Protein AF-A0AB34HIY4-F1 (afdb_monomer)

Solvent-accessible surface area (backbone atoms only — not comparable to full-atom values): 10730 Å² total; per-residue (Å²): 92,38,94,66,64,68,48,75,65,61,62,46,99,83,74,46,71,80,72,89,87,78,87,67,69,46,59,34,33,52,26,33,31,92,92,38,72,35,44,39,28,46,67,43,61,48,97,86,70,44,80,78,42,75,46,54,30,33,58,96,55,69,72,76,39,54,44,41,95,79,51,67,49,48,73,74,70,50,72,80,39,77,41,40,63,64,59,50,46,55,51,50,60,74,74,45,59,80,82,45,74,46,74,49,40,48,45,73,63,31,34,57,42,60,70,52,89,76,84,41,63,50,42,46,39,72,76,45,63,30,97,77,36,82,62,50,64,54,37,65,57,56,49,35,35,75,75,64,44,25,48,66,47,98,86,75,50,71,44,56,50,66,80,76,55,72,67,92,74,78,84,79,83,85,130

Sequence (175 aa):
MCCRCGKIYGMTPAGKHSSREECHYHLGRLCYTAKGLELTQVTVVDPSLQVVYDTFVKPDEEVIDYNTRFSGAVEDDLKDTKTSIRDVQATLLNLFSADTVLIGHSFEHSLYALKVIHTSVVDTTVMFPHQLDLPHKRSFKSLVADYLWRIIQDDGKSLLVHDKYRDPKSDLSKS

Foldseek 3Di:
DDPLAPDDWDADPLRDTPDDDDDADEQAFWFQFPVGIAGFWHWDADPVRHTPDIAGEADPGDTPGSVCVHRVDDPVSRPPHPHHLVNVLVVVCVVDDLQDAAEEEPHVRVCVNSVHDHDRYDHVQVVPDDPVGPSDTDHPQNCCCVPVCWGQDPVRDIDRVVVVCPDPPPPPPDD

InterPro domains:
  IPR012337 Ribonuclease H-like superfamily [SSF53098] (38-155)
  IPR013520 Ribonuclease H-like domain [SM00479] (31-171)
  IPR034922 RNA exonuclease 1-like, exonuclease domain [cd06145] (31-167)
  IPR036397 Ribonuclease H superfamily [G3DSA:3.30.420.10] (30-167)
  IPR047021 RNA exonuclease REXO1/REXO3/REXO4-like [PTHR12801] (30-167)

Secondary structure (DSSP, 8-state):
--TTT---PPBPTTS-BS--------SSEEEEETTEEEEEEEEEE-TT--EEEEEE---SS-EEE--HHHH---HHHHHT----HHHHHHHHHHH--TTSPEEES-HHHHHHHHT---SSEEEHHHHSB-TT-TT-B--HHHHHHHHH-EEE-TTSPEEEGGGT---TT------

Radius of gyration: 19.25 Å; Cα contacts (8 Å, |Δi|>4): 238; chains: 1; bounding box: 47×52×55 Å

Organism: Eschrichtius robustus (NCBI:txid9764)

Structure (mmCIF, N/CA/C/O backbone):
data_AF-A0AB34HIY4-F1
#
_entry.id   AF-A0AB34HIY4-F1
#
loop_
_atom_site.group_PDB
_atom_site.id
_atom_site.type_symbol
_atom_site.label_atom_id
_atom_site.label_alt_id
_atom_site.label_comp_id
_atom_site.label_asym_id
_atom_site.label_entity_id
_atom_site.label_seq_id
_atom_site.pdbx_PDB_ins_code
_atom_site.Cartn_x
_atom_site.Cartn_y
_atom_site.Cartn_z
_atom_site.occupancy
_atom_site.B_iso_or_equiv
_atom_site.auth_seq_id
_atom_site.auth_comp_id
_atom_site.auth_asym_id
_atom_site.auth_atom_id
_atom_site.pdbx_PDB_model_num
ATOM 1 N N . MET A 1 1 ? 15.626 -7.121 12.800 1.00 39.12 1 MET A N 1
ATOM 2 C CA . MET A 1 1 ? 16.002 -7.694 11.487 1.00 39.12 1 MET A CA 1
ATOM 3 C C . MET A 1 1 ? 15.364 -6.842 10.402 1.00 39.12 1 MET A C 1
ATOM 5 O O . MET A 1 1 ? 14.185 -6.548 10.516 1.00 39.12 1 MET A O 1
ATOM 9 N N . CYS A 1 2 ? 16.135 -6.393 9.417 1.00 38.72 2 CYS A N 1
ATOM 10 C CA . CYS A 1 2 ? 15.663 -5.668 8.248 1.00 38.72 2 CYS A CA 1
ATOM 11 C C . CYS A 1 2 ? 14.829 -6.605 7.389 1.00 38.72 2 CYS A C 1
ATOM 13 O O . CYS A 1 2 ? 15.367 -7.577 6.863 1.00 38.72 2 CYS A O 1
ATOM 15 N N . CYS A 1 3 ? 13.556 -6.300 7.186 1.00 37.56 3 CYS A N 1
ATOM 16 C CA . CYS A 1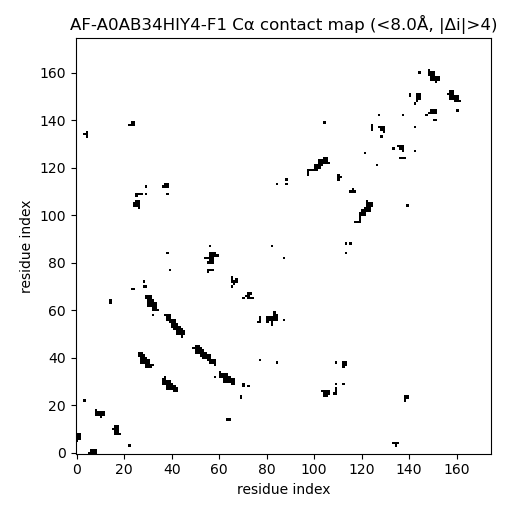 3 ? 12.707 -7.055 6.268 1.00 37.56 3 CYS A CA 1
ATOM 17 C C . CYS A 1 3 ? 13.091 -6.867 4.785 1.00 37.56 3 CYS A C 1
ATOM 19 O O . CYS A 1 3 ? 12.591 -7.596 3.942 1.00 37.56 3 CYS A O 1
ATOM 21 N N . ARG A 1 4 ? 14.016 -5.945 4.466 1.00 41.75 4 ARG A N 1
ATOM 22 C CA . ARG A 1 4 ? 14.492 -5.676 3.098 1.00 41.75 4 ARG A CA 1
ATOM 23 C C . ARG A 1 4 ? 15.835 -6.323 2.746 1.00 41.75 4 ARG A C 1
ATOM 25 O O . ARG A 1 4 ? 16.096 -6.543 1.570 1.00 41.75 4 ARG A O 1
ATOM 32 N N . CYS A 1 5 ? 16.679 -6.644 3.732 1.00 39.41 5 CYS A N 1
ATOM 33 C CA . CYS A 1 5 ? 17.998 -7.253 3.490 1.00 39.41 5 CYS A CA 1
ATOM 34 C C . CYS A 1 5 ? 18.443 -8.322 4.501 1.00 39.41 5 CYS A C 1
ATOM 36 O O . CYS A 1 5 ? 19.579 -8.783 4.438 1.00 39.41 5 CYS A O 1
ATOM 38 N N . GLY A 1 6 ? 17.602 -8.693 5.470 1.00 38.34 6 GLY A N 1
ATOM 39 C CA . GLY A 1 6 ? 17.926 -9.702 6.485 1.00 38.34 6 GLY A CA 1
ATOM 40 C C . GLY A 1 6 ? 18.913 -9.258 7.578 1.00 38.34 6 GLY A C 1
ATOM 41 O O . GLY A 1 6 ? 19.095 -9.984 8.552 1.00 38.34 6 GLY A O 1
ATOM 42 N N . LYS A 1 7 ? 19.524 -8.063 7.502 1.00 42.44 7 LYS A N 1
ATOM 43 C CA . LYS A 1 7 ? 20.466 -7.574 8.534 1.00 42.44 7 LYS A CA 1
ATOM 44 C C . LYS A 1 7 ? 19.778 -7.357 9.886 1.00 42.44 7 LYS A C 1
ATOM 46 O O . LYS A 1 7 ? 18.739 -6.709 9.975 1.00 42.44 7 LYS A O 1
ATOM 51 N N . ILE A 1 8 ? 20.358 -7.840 10.979 1.00 46.25 8 ILE A N 1
ATOM 52 C CA . ILE A 1 8 ? 19.857 -7.560 12.332 1.00 46.25 8 ILE A CA 1
ATOM 53 C C . ILE A 1 8 ? 20.272 -6.135 12.725 1.00 46.25 8 ILE A C 1
ATOM 55 O O . ILE A 1 8 ? 21.433 -5.889 13.031 1.00 46.25 8 ILE A O 1
ATOM 59 N N . TYR A 1 9 ? 19.333 -5.186 12.714 1.00 54.19 9 TYR A N 1
ATOM 60 C CA . TYR A 1 9 ? 19.565 -3.859 13.290 1.00 54.19 9 TYR A CA 1
ATOM 61 C C . TYR A 1 9 ? 19.334 -3.889 14.798 1.00 54.19 9 TYR A C 1
ATOM 63 O O . TYR A 1 9 ? 18.255 -4.276 15.250 1.00 54.19 9 TYR A O 1
ATOM 71 N N . GLY A 1 10 ? 20.335 -3.454 15.562 1.00 43.09 10 GLY A N 1
ATOM 72 C CA . GLY A 1 10 ? 20.163 -3.138 16.975 1.00 43.09 10 GLY A CA 1
ATOM 73 C C . GLY A 1 10 ? 19.362 -1.845 17.123 1.00 43.09 10 GLY A C 1
ATOM 74 O O . GLY A 1 10 ? 19.700 -0.830 16.511 1.00 43.09 10 GLY A O 1
ATOM 75 N N . MET A 1 11 ? 18.296 -1.885 17.919 1.00 45.34 11 MET A N 1
ATOM 76 C CA . MET A 1 11 ? 17.610 -0.686 18.401 1.00 45.34 11 MET A CA 1
ATOM 77 C C . MET A 1 11 ? 18.124 -0.367 19.799 1.00 45.34 11 MET A C 1
ATOM 79 O O . MET A 1 11 ? 18.319 -1.272 20.611 1.00 45.34 11 MET A O 1
ATOM 83 N N . THR A 1 12 ? 18.360 0.912 20.085 1.00 54.91 12 THR A N 1
ATOM 84 C CA . THR A 1 12 ? 18.571 1.331 21.472 1.00 54.91 12 THR A CA 1
ATOM 85 C C . THR A 1 12 ? 17.254 1.209 22.249 1.00 54.91 12 THR A C 1
ATOM 87 O O . THR A 1 12 ? 16.183 1.263 21.640 1.00 54.91 12 THR A O 1
ATOM 90 N N . PRO A 1 13 ? 17.291 1.115 23.591 1.00 43.78 13 PRO A N 1
ATOM 91 C CA . PRO A 1 13 ? 16.081 1.139 24.423 1.00 43.78 13 PRO A CA 1
ATOM 92 C C . PRO A 1 13 ? 15.180 2.369 24.207 1.00 43.78 13 PRO A C 1
ATOM 94 O O . PRO A 1 13 ? 14.019 2.350 24.586 1.00 43.78 13 PRO A O 1
ATOM 97 N N . ALA A 1 14 ? 15.702 3.428 23.577 1.00 59.69 14 ALA A N 1
ATOM 98 C CA . ALA A 1 14 ? 14.974 4.638 23.201 1.00 59.69 14 ALA A CA 1
ATOM 99 C C . ALA A 1 14 ? 14.398 4.597 21.765 1.00 59.69 14 ALA A C 1
ATOM 101 O O . ALA A 1 14 ? 14.081 5.643 21.205 1.00 59.69 14 ALA A O 1
ATOM 102 N N . GLY A 1 15 ? 14.344 3.424 21.121 1.00 44.47 15 GLY A N 1
ATOM 103 C CA . GLY A 1 15 ? 13.774 3.249 19.777 1.00 44.47 15 GLY A CA 1
ATOM 104 C C . GLY A 1 15 ? 14.639 3.786 18.629 1.00 44.47 15 GLY A C 1
ATOM 105 O O . GLY A 1 15 ? 14.174 3.902 17.498 1.00 44.47 15 GLY A O 1
ATOM 106 N N . LYS A 1 16 ? 15.911 4.127 18.877 1.00 42.94 16 LYS A N 1
ATOM 107 C CA . LYS A 1 16 ? 16.790 4.728 17.860 1.00 42.94 16 LYS A CA 1
ATOM 108 C C . LYS A 1 16 ? 17.629 3.653 17.158 1.00 42.94 16 LYS A C 1
ATOM 110 O O . LYS A 1 16 ? 18.312 2.867 17.815 1.00 42.94 16 LYS A O 1
ATOM 115 N N . HIS A 1 17 ? 17.599 3.627 15.824 1.00 47.41 17 HIS A N 1
ATOM 116 C CA . HIS A 1 17 ? 18.393 2.698 15.006 1.00 47.41 17 HIS A CA 1
ATOM 117 C C . HIS A 1 17 ? 19.879 3.081 14.968 1.00 47.41 17 HIS A C 1
ATOM 119 O O . HIS A 1 17 ? 20.220 4.259 14.871 1.00 47.41 17 HIS A O 1
ATOM 125 N N . SER A 1 18 ? 20.764 2.079 14.988 1.00 44.28 18 SER A N 1
ATOM 126 C CA . SER A 1 18 ? 22.223 2.262 14.979 1.00 44.28 18 SER A CA 1
ATOM 127 C C . SER A 1 18 ? 22.874 2.375 13.5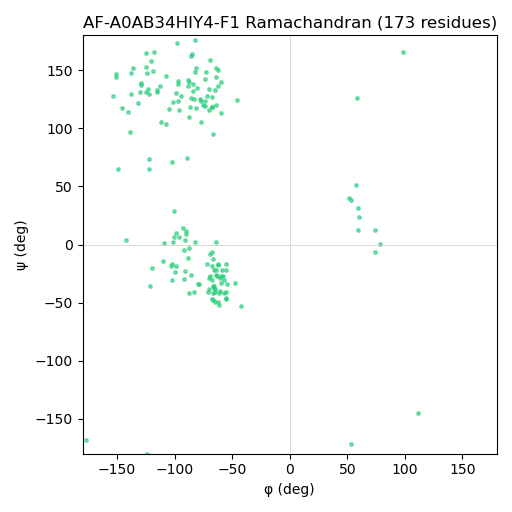87 1.00 44.28 18 SER A C 1
ATOM 129 O O . SER A 1 18 ? 24.076 2.617 13.517 1.00 44.28 18 SER A O 1
ATOM 131 N N . SER A 1 19 ? 22.132 2.241 12.474 1.00 41.31 19 SER A N 1
ATOM 132 C CA . SER A 1 19 ? 22.691 2.344 11.107 1.00 41.31 19 SER A CA 1
ATOM 133 C C . SER A 1 19 ? 21.822 3.171 10.145 1.00 41.31 19 SER A C 1
ATOM 135 O O . SER A 1 19 ? 20.607 3.219 10.316 1.00 41.31 19 SER A O 1
ATOM 137 N N . ARG A 1 20 ? 22.467 3.794 9.143 1.00 39.88 20 ARG A N 1
ATOM 138 C CA . ARG A 1 20 ? 21.939 4.809 8.200 1.00 39.88 20 ARG A CA 1
ATOM 139 C C . ARG A 1 20 ? 21.460 4.280 6.831 1.00 39.88 20 ARG A C 1
ATOM 141 O O . ARG A 1 20 ? 21.183 5.088 5.954 1.00 39.88 20 ARG A O 1
ATOM 148 N N . GLU A 1 21 ? 21.414 2.969 6.590 1.00 35.78 21 GLU A N 1
ATOM 149 C CA . GLU A 1 21 ? 21.003 2.451 5.269 1.00 35.78 21 GLU A CA 1
ATOM 150 C C . GLU A 1 21 ? 19.482 2.277 5.196 1.00 35.78 21 GLU A C 1
ATOM 152 O O . GLU A 1 21 ? 18.907 1.410 5.854 1.00 35.78 21 GLU A O 1
ATOM 157 N N . GLU A 1 22 ? 18.841 3.139 4.408 1.00 38.97 22 GLU A N 1
ATOM 158 C CA . GLU A 1 22 ? 17.400 3.371 4.421 1.00 38.97 22 GLU A CA 1
ATOM 159 C C . GLU A 1 22 ? 16.687 2.782 3.197 1.00 38.97 22 GLU A C 1
ATOM 161 O O . GLU A 1 22 ? 17.201 2.740 2.079 1.00 38.97 22 GLU A O 1
ATOM 166 N N . CYS A 1 23 ? 15.471 2.293 3.416 1.00 34.28 23 CYS A N 1
ATOM 167 C CA . CYS A 1 23 ? 14.709 1.531 2.443 1.00 34.28 23 CYS A CA 1
ATOM 168 C C . CYS A 1 23 ? 13.483 2.324 1.975 1.00 34.28 23 CYS A C 1
ATOM 170 O O . CYS A 1 23 ? 12.489 2.430 2.681 1.00 34.28 23 CYS A O 1
ATOM 172 N N . HIS A 1 24 ? 13.559 2.856 0.754 1.00 41.16 24 HIS A N 1
ATOM 173 C CA . HIS A 1 24 ? 12.569 3.760 0.167 1.00 41.16 24 HIS A CA 1
ATOM 174 C C . HIS A 1 24 ? 11.346 3.078 -0.489 1.00 41.16 24 HIS A C 1
ATOM 176 O O . HIS A 1 24 ? 11.527 2.112 -1.234 1.00 41.16 24 HIS A O 1
ATOM 182 N N . TYR A 1 25 ? 10.176 3.687 -0.234 1.00 43.09 25 TYR A N 1
ATOM 183 C CA . TYR A 1 25 ? 8.824 3.628 -0.834 1.00 43.09 25 TYR A CA 1
ATOM 184 C C . TYR A 1 25 ? 8.065 2.292 -0.900 1.00 43.09 25 TYR A C 1
ATOM 186 O O . TYR A 1 25 ? 8.526 1.310 -1.473 1.00 43.09 25 TYR A O 1
ATOM 194 N N . HIS A 1 26 ? 6.845 2.339 -0.358 1.00 46.97 26 HIS A N 1
ATOM 195 C CA . HIS A 1 26 ? 5.814 1.305 -0.326 1.00 46.97 26 HIS A CA 1
ATOM 196 C C . HIS A 1 26 ? 4.557 1.845 -1.029 1.00 46.97 26 HIS A C 1
ATOM 198 O O . HIS A 1 26 ? 4.376 3.062 -1.124 1.00 46.97 26 HIS A O 1
ATOM 204 N N . LEU A 1 27 ? 3.679 0.964 -1.515 1.00 52.56 27 LEU A N 1
ATOM 205 C CA . LEU A 1 27 ? 2.315 1.349 -1.876 1.00 52.56 27 LEU A CA 1
ATOM 206 C C . LEU A 1 27 ? 1.587 1.732 -0.579 1.00 52.56 27 LEU A C 1
ATOM 208 O O . LEU A 1 27 ? 1.127 0.859 0.156 1.00 52.56 27 LEU A O 1
ATOM 212 N N . GLY A 1 28 ? 1.575 3.023 -0.265 1.00 60.38 28 GLY A N 1
ATOM 213 C CA . GLY A 1 28 ? 1.029 3.542 0.984 1.00 60.38 28 GLY A CA 1
ATOM 214 C C . GLY A 1 28 ? 2.075 3.830 2.062 1.00 60.38 28 GLY A C 1
ATOM 215 O O . GLY A 1 28 ? 3.241 3.436 1.976 1.00 60.38 28 GLY A O 1
ATOM 216 N N . ARG A 1 29 ? 1.650 4.568 3.086 1.00 75.19 29 ARG A N 1
ATOM 217 C CA . ARG A 1 29 ? 2.480 4.887 4.252 1.00 75.19 29 ARG A CA 1
ATOM 218 C C . ARG A 1 29 ? 2.341 3.768 5.277 1.00 75.19 29 ARG A C 1
ATOM 220 O O . ARG A 1 29 ? 1.246 3.246 5.473 1.00 75.19 29 ARG A O 1
ATOM 227 N N . LEU A 1 30 ? 3.455 3.402 5.905 1.00 80.69 30 LEU A N 1
ATOM 228 C CA . LEU A 1 30 ? 3.517 2.378 6.946 1.00 80.69 30 LEU A CA 1
ATOM 229 C C . LEU A 1 30 ? 4.136 2.971 8.216 1.00 80.69 30 LEU A C 1
ATOM 231 O O . LEU A 1 30 ? 5.036 3.812 8.123 1.00 80.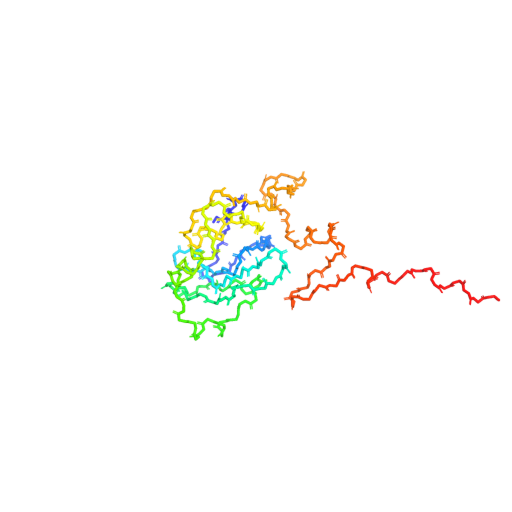69 30 LEU A O 1
ATOM 235 N N . CYS A 1 31 ? 3.706 2.493 9.379 1.00 81.50 31 CYS A N 1
ATOM 236 C CA . CYS A 1 31 ? 4.305 2.791 10.679 1.00 81.50 31 CYS A CA 1
ATOM 237 C C . CYS A 1 31 ? 4.683 1.508 11.425 1.00 81.50 31 CYS A C 1
ATOM 239 O O . CYS A 1 31 ? 4.223 0.419 11.082 1.00 81.50 31 CYS A O 1
ATOM 241 N N . TYR A 1 32 ? 5.503 1.641 12.465 1.00 83.38 32 TYR A N 1
ATOM 242 C CA . TYR A 1 32 ? 5.795 0.556 13.395 1.00 83.38 32 TYR A CA 1
ATOM 243 C C . TYR A 1 32 ? 4.951 0.687 14.657 1.00 83.38 32 TYR A C 1
ATOM 245 O O . TYR A 1 32 ? 4.937 1.739 15.296 1.00 83.38 32 TYR A O 1
ATOM 253 N N . THR A 1 33 ? 4.311 -0.408 15.042 1.00 85.19 33 THR A N 1
ATOM 254 C CA . THR A 1 33 ? 3.584 -0.573 16.303 1.00 85.19 33 THR A CA 1
ATOM 255 C C . THR A 1 33 ? 4.128 -1.782 17.064 1.00 85.19 33 THR A C 1
ATOM 257 O O . THR A 1 33 ? 5.033 -2.482 16.595 1.00 85.19 33 THR A O 1
ATOM 260 N N . ALA A 1 34 ? 3.567 -2.072 18.240 1.00 84.25 34 ALA A N 1
ATOM 261 C CA . ALA A 1 34 ? 3.938 -3.252 19.024 1.00 84.25 34 ALA A CA 1
ATOM 262 C C . ALA A 1 34 ? 3.727 -4.584 18.267 1.00 84.25 34 ALA A C 1
ATOM 264 O O . ALA A 1 34 ? 4.374 -5.581 18.588 1.00 84.25 34 ALA A O 1
ATOM 265 N N . LYS A 1 35 ? 2.860 -4.606 17.243 1.00 83.06 35 LYS A N 1
ATOM 266 C CA . LYS A 1 35 ? 2.595 -5.781 16.392 1.00 83.06 35 LYS A CA 1
ATOM 267 C C . LYS A 1 35 ? 3.471 -5.848 15.137 1.00 83.06 35 LYS A C 1
ATOM 269 O O . LYS A 1 35 ? 3.416 -6.843 14.416 1.00 83.06 35 LYS A O 1
ATOM 274 N N . GLY A 1 36 ? 4.294 -4.832 14.880 1.00 83.56 36 GLY A N 1
ATOM 275 C CA . GLY A 1 36 ? 5.151 -4.741 13.700 1.00 83.56 36 GLY A CA 1
ATOM 276 C C . GLY A 1 36 ? 4.719 -3.631 12.743 1.00 83.56 36 GLY A C 1
ATOM 277 O O . GLY A 1 36 ? 4.322 -2.557 13.179 1.00 83.56 36 GLY A O 1
ATOM 278 N N . LEU A 1 37 ? 4.870 -3.866 11.438 1.00 82.12 37 LEU A N 1
ATOM 279 C CA . LEU A 1 37 ? 4.513 -2.898 10.396 1.00 82.12 37 LEU A CA 1
ATOM 280 C C . LEU A 1 37 ? 3.000 -2.874 10.167 1.00 82.12 37 LEU A C 1
ATOM 282 O O . LEU A 1 37 ? 2.410 -3.902 9.835 1.00 82.12 37 LEU A O 1
ATOM 286 N N . GLU A 1 38 ? 2.406 -1.690 10.277 1.00 85.88 38 GLU A N 1
ATOM 287 C CA . GLU A 1 38 ? 0.989 -1.441 10.010 1.00 85.88 38 GLU A CA 1
ATOM 288 C C . GLU A 1 38 ? 0.812 -0.323 8.979 1.00 85.88 38 GLU A C 1
ATOM 290 O O . GLU A 1 38 ? 1.672 0.544 8.815 1.00 85.88 38 GLU A O 1
ATOM 295 N N . LEU A 1 39 ? -0.300 -0.373 8.247 1.00 87.06 39 LEU A N 1
ATOM 296 C CA . LEU A 1 39 ? -0.649 0.602 7.218 1.00 87.06 39 LEU A CA 1
ATOM 297 C C . LEU A 1 39 ? -1.248 1.859 7.851 1.00 87.06 39 LEU A C 1
ATOM 299 O O . LEU A 1 39 ? -2.141 1.759 8.686 1.00 87.06 39 LEU A O 1
ATOM 303 N N . THR A 1 40 ? -0.798 3.028 7.403 1.00 87.12 40 THR A N 1
ATOM 304 C CA . THR A 1 40 ? -1.291 4.336 7.859 1.00 87.12 40 THR A CA 1
ATOM 305 C C . THR A 1 40 ? -1.892 5.181 6.751 1.00 87.12 40 THR A C 1
ATOM 307 O O . THR A 1 40 ? -2.678 6.074 7.040 1.00 87.12 40 THR A O 1
ATOM 310 N N . GLN A 1 41 ? -1.573 4.908 5.487 1.00 86.75 41 GLN A N 1
ATOM 311 C CA . GLN A 1 41 ? -2.228 5.543 4.344 1.00 86.75 41 GLN A CA 1
ATOM 312 C C . GLN A 1 41 ? -2.208 4.605 3.146 1.00 86.75 41 GLN A C 1
ATOM 314 O O . GLN A 1 41 ? -1.207 3.928 2.920 1.00 86.75 41 GLN A O 1
ATOM 319 N N . VAL A 1 42 ? -3.262 4.624 2.339 1.00 86.62 42 VAL A N 1
ATOM 320 C CA . VAL A 1 42 ? -3.297 3.975 1.028 1.00 86.62 42 VAL A CA 1
ATOM 321 C C . VAL A 1 42 ? -3.789 4.956 -0.022 1.00 86.62 42 VAL A C 1
ATOM 323 O O . VAL A 1 42 ? -4.747 5.6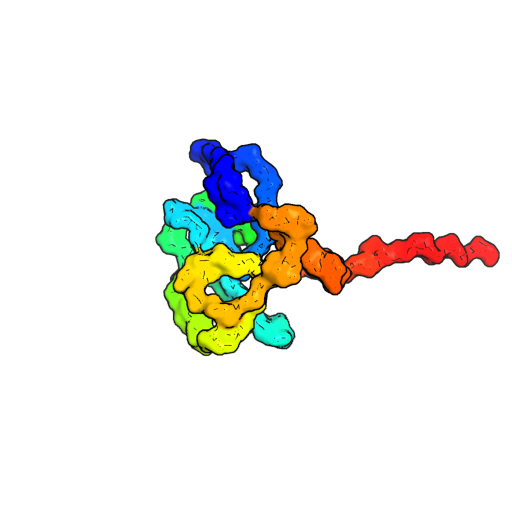88 0.207 1.00 86.62 42 VAL A O 1
ATOM 326 N N . THR A 1 43 ? -3.145 4.923 -1.184 1.00 86.25 43 THR A N 1
ATOM 327 C CA . THR A 1 43 ? -3.537 5.700 -2.357 1.00 86.25 43 THR A CA 1
ATOM 328 C C . THR A 1 43 ? -3.601 4.762 -3.559 1.00 86.25 43 THR A C 1
ATOM 330 O O . THR A 1 43 ? -2.675 3.983 -3.794 1.00 86.25 43 THR A O 1
ATOM 333 N N . VAL A 1 44 ? -4.690 4.829 -4.318 1.00 85.06 44 VAL A N 1
ATOM 334 C CA . VAL A 1 44 ? -4.934 4.066 -5.542 1.00 85.06 44 VAL A CA 1
ATOM 335 C C . VAL A 1 44 ? -5.198 5.052 -6.667 1.00 85.06 44 VAL A C 1
ATOM 337 O O . VAL A 1 44 ? -5.984 5.992 -6.520 1.00 85.06 44 VAL A O 1
ATOM 340 N N . VAL A 1 45 ? -4.543 4.813 -7.798 1.00 82.31 45 VAL A N 1
ATOM 341 C CA . VAL A 1 45 ? -4.724 5.580 -9.028 1.00 82.31 45 VAL A CA 1
ATOM 342 C C . VAL A 1 45 ? -5.228 4.674 -10.142 1.00 82.31 45 VAL A C 1
ATOM 344 O O . VAL A 1 45 ? -4.914 3.484 -10.168 1.00 82.31 45 VAL A O 1
ATOM 347 N N . ASP A 1 46 ? -6.010 5.235 -11.055 1.00 80.25 46 ASP A N 1
ATOM 348 C CA . ASP A 1 46 ? -6.466 4.539 -12.256 1.00 80.25 46 ASP A CA 1
ATOM 349 C C . ASP A 1 46 ? -5.400 4.570 -13.381 1.00 80.25 46 ASP A C 1
ATOM 351 O O . ASP A 1 46 ? -4.355 5.219 -13.248 1.00 80.25 46 ASP A O 1
ATOM 355 N N . PRO A 1 47 ? -5.632 3.896 -14.525 1.00 81.19 47 PRO A N 1
ATOM 356 C CA . PRO A 1 47 ? -4.706 3.926 -15.663 1.00 81.19 47 PRO A CA 1
ATOM 357 C C . PRO A 1 47 ? -4.499 5.313 -16.294 1.00 81.19 47 PRO A C 1
ATOM 359 O O . PRO A 1 47 ? -3.532 5.510 -17.026 1.00 81.19 47 PRO A O 1
ATOM 362 N N . SER A 1 48 ? -5.389 6.269 -16.019 1.00 76.25 48 SER A N 1
ATOM 363 C CA . SER A 1 48 ? -5.275 7.675 -16.426 1.00 76.25 48 SER A CA 1
ATOM 364 C C . SER A 1 48 ? -4.549 8.525 -15.370 1.00 76.25 48 SER A C 1
ATOM 366 O O . SER A 1 48 ? -4.528 9.756 -15.459 1.00 76.25 48 SER A O 1
ATOM 368 N N . LEU A 1 49 ? -3.930 7.869 -14.379 1.00 75.88 49 LEU A N 1
ATOM 369 C CA . LEU A 1 49 ? -3.190 8.455 -13.262 1.00 75.88 49 LEU A CA 1
ATOM 370 C C . LEU A 1 49 ? -4.044 9.368 -12.372 1.00 75.88 49 LEU A C 1
ATOM 372 O O . LEU A 1 49 ? -3.509 10.244 -11.691 1.00 75.88 49 LEU A O 1
ATOM 376 N N . GLN A 1 50 ? -5.364 9.171 -12.367 1.00 77.75 50 GLN A N 1
ATOM 377 C CA . GLN A 1 50 ? -6.273 9.888 -11.480 1.00 77.75 50 GLN A CA 1
ATOM 378 C C . GLN A 1 50 ? -6.405 9.147 -10.156 1.00 77.75 50 GLN A C 1
ATOM 380 O O . GLN A 1 50 ? -6.536 7.925 -10.129 1.00 77.75 50 GLN A O 1
ATOM 385 N N . VAL A 1 51 ? -6.378 9.889 -9.049 1.00 82.06 51 VAL A N 1
ATOM 386 C CA . VAL A 1 51 ? -6.576 9.325 -7.710 1.00 82.06 51 VAL A CA 1
ATOM 387 C C . VAL A 1 51 ? -8.034 8.900 -7.566 1.00 82.06 51 VAL A C 1
ATOM 389 O O . VAL A 1 51 ? -8.933 9.737 -7.595 1.00 82.06 51 VAL A O 1
ATOM 392 N N . VAL A 1 52 ? -8.260 7.598 -7.402 1.00 83.44 52 VAL A N 1
ATOM 393 C CA . VAL A 1 52 ? -9.599 7.010 -7.213 1.00 83.44 52 VAL A CA 1
ATOM 394 C C . VAL A 1 52 ? -9.874 6.639 -5.762 1.00 83.44 52 VAL A C 1
ATOM 396 O O . VAL A 1 52 ? -11.027 6.482 -5.367 1.00 83.44 52 VAL A O 1
ATOM 399 N N . TYR A 1 53 ? -8.822 6.516 -4.954 1.00 86.56 53 TYR A N 1
ATOM 400 C CA . TYR A 1 53 ? -8.928 6.283 -3.523 1.00 86.56 53 TYR A CA 1
ATOM 401 C C . TYR A 1 53 ? -7.687 6.826 -2.825 1.00 86.56 53 TYR A C 1
ATOM 403 O O . TYR A 1 53 ? -6.576 6.489 -3.218 1.00 86.56 53 TYR A O 1
ATOM 411 N N . ASP A 1 54 ? -7.857 7.653 -1.800 1.00 88.31 54 ASP A N 1
ATOM 412 C CA . ASP A 1 54 ? -6.768 8.121 -0.943 1.00 88.31 54 ASP A CA 1
ATOM 413 C C . ASP A 1 54 ? -7.305 8.268 0.477 1.00 88.31 54 ASP A C 1
ATOM 415 O O . ASP A 1 54 ? -8.264 9.007 0.711 1.00 88.31 54 ASP A O 1
ATOM 419 N N . THR A 1 55 ? -6.759 7.504 1.418 1.00 89.19 55 THR A N 1
ATOM 420 C CA . THR A 1 55 ? -7.250 7.528 2.795 1.00 89.19 55 THR A CA 1
ATOM 421 C C . THR A 1 55 ? -6.163 7.205 3.801 1.00 89.19 55 THR A C 1
ATOM 423 O O . THR A 1 55 ? -5.283 6.377 3.547 1.00 89.19 55 THR A O 1
ATOM 426 N N . PHE A 1 56 ? -6.274 7.827 4.972 1.00 90.69 56 PHE A N 1
ATOM 427 C CA . PHE A 1 56 ? -5.528 7.437 6.157 1.00 90.69 56 PHE A CA 1
ATOM 428 C C . PHE A 1 56 ? -6.215 6.266 6.854 1.00 90.69 56 PHE A C 1
ATOM 430 O O . PHE A 1 56 ? -7.439 6.126 6.835 1.00 90.69 56 PHE A O 1
ATOM 437 N N . VAL A 1 57 ? -5.406 5.421 7.482 1.00 90.81 57 VAL A N 1
ATOM 438 C CA . VAL A 1 57 ? -5.842 4.211 8.176 1.00 90.81 57 VAL A CA 1
ATOM 439 C C . VAL A 1 57 ? -5.397 4.305 9.617 1.00 90.81 57 VAL A C 1
ATOM 441 O O . VAL A 1 57 ? -4.233 4.586 9.890 1.00 90.81 57 VAL A O 1
ATOM 444 N N . LYS A 1 58 ? -6.328 4.069 10.538 1.00 91.19 58 LYS A N 1
ATOM 445 C CA . LYS A 1 58 ? -6.031 4.002 11.960 1.00 91.19 58 LYS A CA 1
ATOM 446 C C . LYS A 1 58 ? -5.342 2.663 12.257 1.00 91.19 58 LYS A C 1
ATOM 448 O O . LYS A 1 58 ? -5.968 1.626 12.020 1.00 91.19 58 LYS A O 1
ATOM 453 N N . PRO A 1 59 ? -4.103 2.663 12.778 1.00 89.12 59 PRO A N 1
ATOM 454 C CA . PRO A 1 59 ? -3.455 1.441 13.244 1.00 89.12 59 PRO A CA 1
ATOM 455 C C . PRO A 1 59 ? -4.229 0.813 14.408 1.00 89.12 59 PRO A C 1
ATOM 457 O O . PRO A 1 59 ? -4.870 1.525 15.186 1.00 89.12 59 PRO A O 1
ATOM 460 N N . ASP A 1 60 ? -4.171 -0.516 14.536 1.00 86.62 60 ASP A N 1
ATOM 461 C CA . ASP A 1 60 ? -4.868 -1.222 15.621 1.00 86.62 60 ASP A CA 1
ATOM 462 C C . ASP A 1 60 ? -4.205 -0.949 16.987 1.00 86.62 60 ASP A C 1
ATOM 464 O O . ASP A 1 60 ? -4.875 -0.988 18.019 1.00 86.62 60 ASP A O 1
ATOM 468 N N . GLU A 1 61 ? -2.895 -0.686 16.993 1.00 86.50 61 GLU A N 1
ATOM 469 C CA . GLU A 1 61 ? -2.082 -0.420 18.184 1.00 86.50 61 GLU A CA 1
ATOM 470 C C . GLU A 1 61 ? -1.470 0.985 18.166 1.00 86.50 61 GLU A C 1
ATOM 472 O O . GLU A 1 61 ? -1.408 1.658 17.137 1.00 86.50 61 GLU A O 1
ATOM 477 N N . GLU A 1 62 ? -0.970 1.423 19.322 1.00 85.38 62 GLU A N 1
ATOM 478 C CA . GLU A 1 62 ? -0.247 2.689 19.426 1.00 85.38 62 GLU A CA 1
ATOM 479 C C . GLU A 1 62 ? 1.035 2.670 18.579 1.00 85.38 62 GLU A C 1
ATOM 481 O O . GLU A 1 62 ? 1.797 1.693 18.548 1.00 85.38 62 GLU A O 1
ATOM 486 N N . VAL A 1 63 ? 1.265 3.775 17.870 1.00 84.94 63 VAL A N 1
ATOM 487 C CA . VAL A 1 63 ? 2.412 3.921 16.980 1.00 84.94 63 VAL A CA 1
ATOM 488 C C . VAL A 1 63 ? 3.673 4.192 17.792 1.00 84.94 63 VAL A C 1
ATOM 490 O O . VAL A 1 63 ? 3.760 5.166 18.531 1.00 84.94 63 VAL A O 1
ATOM 493 N N . ILE A 1 64 ? 4.679 3.339 17.601 1.00 85.31 64 ILE A N 1
ATOM 494 C CA . ILE A 1 64 ? 6.008 3.461 18.212 1.00 85.31 64 ILE A CA 1
ATOM 495 C C . ILE A 1 64 ? 6.918 4.335 17.337 1.00 85.31 64 ILE A C 1
ATOM 497 O O . ILE A 1 64 ? 7.664 5.167 17.848 1.00 85.31 64 ILE A O 1
ATOM 501 N N . ASP A 1 65 ? 6.866 4.147 16.015 1.00 79.12 65 ASP A N 1
ATOM 502 C CA . ASP A 1 65 ? 7.586 4.974 15.040 1.00 79.12 65 ASP A CA 1
ATOM 503 C C . ASP A 1 65 ? 6.693 5.217 13.814 1.00 79.12 65 ASP A C 1
ATOM 505 O O . ASP A 1 65 ? 6.387 4.299 13.048 1.00 79.12 65 ASP A O 1
ATOM 509 N N . TYR A 1 66 ? 6.296 6.475 13.608 1.00 70.75 66 TYR A N 1
ATOM 510 C CA . TYR A 1 66 ? 5.515 6.933 12.449 1.00 70.75 66 TYR A CA 1
ATOM 511 C C . TYR A 1 66 ? 6.289 6.860 11.129 1.00 70.75 66 TYR A C 1
ATOM 513 O O . TYR A 1 66 ? 5.735 7.105 10.053 1.00 70.75 66 TYR A O 1
ATOM 521 N N . ASN A 1 67 ? 7.581 6.536 11.200 1.00 67.00 67 ASN A N 1
ATOM 522 C CA . ASN A 1 67 ? 8.469 6.442 10.060 1.00 67.00 67 ASN A CA 1
ATOM 523 C C . ASN A 1 67 ? 8.540 7.784 9.302 1.00 67.00 67 ASN A C 1
ATOM 525 O O . ASN A 1 67 ? 8.708 7.803 8.084 1.00 67.00 67 ASN A O 1
ATOM 529 N N . THR A 1 68 ? 8.394 8.908 10.023 1.00 59.62 68 THR A N 1
ATOM 530 C CA . THR A 1 68 ? 8.192 10.279 9.498 1.00 59.62 68 THR A CA 1
ATOM 531 C C . THR A 1 68 ? 9.262 10.712 8.500 1.00 59.62 68 THR A C 1
ATOM 533 O O . THR A 1 68 ? 8.972 11.370 7.507 1.00 59.62 68 THR A O 1
ATOM 536 N N . ARG A 1 69 ? 10.492 10.251 8.720 1.00 51.28 69 ARG A N 1
ATOM 537 C CA . ARG A 1 69 ? 11.660 10.365 7.829 1.00 51.28 69 ARG A CA 1
ATOM 538 C C . ARG A 1 69 ? 11.440 9.800 6.414 1.00 51.28 69 ARG A C 1
ATOM 540 O O . ARG A 1 69 ? 12.135 10.214 5.496 1.00 51.28 69 ARG A O 1
ATOM 547 N N . PHE A 1 70 ? 10.476 8.899 6.222 1.00 54.25 70 PHE A N 1
ATOM 548 C CA . PHE A 1 70 ? 10.166 8.253 4.936 1.00 54.25 70 PHE A CA 1
ATOM 549 C C . PHE A 1 70 ? 8.740 8.489 4.459 1.00 54.25 70 PHE A C 1
ATOM 551 O O . PHE A 1 70 ? 8.502 8.561 3.255 1.00 54.25 70 PHE A O 1
ATOM 558 N N . SER A 1 71 ? 7.795 8.540 5.396 1.00 51.69 71 SER A N 1
ATOM 559 C CA . SER A 1 71 ? 6.372 8.675 5.110 1.00 51.69 71 SER A CA 1
ATOM 560 C C . SER A 1 71 ? 5.931 10.134 5.078 1.00 51.69 71 SER A C 1
ATOM 562 O O . SER A 1 71 ? 4.903 10.424 4.481 1.00 51.69 71 SER A O 1
ATOM 564 N N . GLY A 1 72 ? 6.661 11.048 5.731 1.00 52.84 72 GLY A N 1
ATOM 565 C CA . GLY A 1 72 ? 6.172 12.399 6.007 1.00 52.84 72 GLY A CA 1
ATOM 566 C C . GLY A 1 72 ? 4.881 12.411 6.836 1.00 52.84 72 GLY A C 1
ATOM 567 O O . GLY A 1 72 ? 4.229 13.447 6.894 1.00 52.84 72 GLY A O 1
ATOM 568 N N . ALA A 1 73 ? 4.484 11.272 7.424 1.00 55.00 73 ALA A N 1
ATOM 569 C CA . ALA A 1 73 ? 3.278 11.165 8.231 1.00 55.00 73 ALA A CA 1
ATOM 570 C C . ALA A 1 73 ? 3.473 11.976 9.503 1.00 55.00 73 ALA A C 1
ATOM 572 O O . ALA A 1 73 ? 4.379 11.697 10.289 1.00 55.00 73 ALA A O 1
ATOM 573 N N . VAL A 1 74 ? 2.643 12.991 9.686 1.00 64.19 74 VAL A N 1
ATOM 574 C CA . VAL A 1 74 ? 2.606 13.743 10.932 1.00 64.19 74 VAL A CA 1
ATOM 575 C C . VAL A 1 74 ? 1.627 13.016 11.839 1.00 64.19 74 VAL A C 1
ATOM 577 O O . VAL A 1 74 ? 0.607 12.514 11.381 1.00 64.19 74 VAL A O 1
ATOM 580 N N . GLU A 1 75 ? 1.928 12.938 13.131 1.00 68.31 75 GLU A N 1
ATOM 581 C CA . GLU A 1 75 ? 1.006 12.396 14.137 1.00 68.31 75 GLU A CA 1
ATOM 582 C C . GLU A 1 75 ? -0.412 12.991 13.990 1.00 68.31 75 GLU A C 1
ATOM 584 O O . GLU A 1 75 ? -1.409 12.294 14.159 1.00 68.31 75 GLU A O 1
ATOM 589 N N . ASP A 1 76 ? -0.490 14.256 13.568 1.00 70.62 76 ASP A N 1
ATOM 590 C CA . ASP A 1 76 ? -1.724 14.978 13.255 1.00 70.62 76 ASP A CA 1
ATOM 591 C C . ASP A 1 76 ? -2.565 14.342 12.134 1.00 70.62 76 ASP A C 1
ATOM 593 O O . ASP A 1 76 ? -3.789 14.368 12.234 1.00 70.62 76 ASP A O 1
ATOM 597 N N . ASP A 1 77 ? -1.955 13.699 11.130 1.00 71.62 77 ASP A N 1
ATOM 598 C CA . ASP A 1 77 ? -2.679 13.014 10.045 1.00 71.62 77 ASP A CA 1
ATOM 599 C C . ASP A 1 77 ? -3.510 11.826 10.579 1.00 71.62 77 ASP A C 1
ATOM 601 O O . ASP A 1 77 ? -4.523 11.427 10.000 1.00 71.62 77 ASP A O 1
ATOM 605 N N . LEU A 1 78 ? -3.092 11.242 11.709 1.00 76.94 78 LEU A N 1
ATOM 606 C CA . LEU A 1 78 ? -3.695 10.037 12.282 1.00 76.94 78 LEU A CA 1
ATOM 607 C C . LEU A 1 78 ? -4.618 10.313 13.475 1.00 76.94 78 LEU A C 1
ATOM 609 O O . LEU A 1 78 ? -5.444 9.455 13.790 1.00 76.94 78 LEU A O 1
ATOM 613 N N . LYS A 1 79 ? -4.544 11.496 14.103 1.00 73.75 79 LYS A N 1
ATOM 614 C CA . LYS A 1 79 ? -5.325 11.842 15.311 1.00 73.75 79 LYS A CA 1
ATOM 615 C C . LYS A 1 79 ? -6.836 11.708 15.123 1.00 73.75 79 LYS A C 1
ATOM 617 O O . LYS A 1 79 ? -7.512 11.161 15.993 1.00 73.75 79 LYS A O 1
ATOM 622 N N . ASP A 1 80 ? -7.349 12.145 13.977 1.00 78.06 80 ASP A N 1
ATOM 623 C CA . ASP A 1 80 ? -8.789 12.136 13.682 1.00 78.06 80 ASP A CA 1
ATOM 624 C C . ASP A 1 80 ? -9.221 10.979 12.769 1.00 78.06 80 ASP A C 1
ATOM 626 O O . ASP A 1 80 ? -10.402 10.840 12.430 1.00 78.06 80 ASP A O 1
ATOM 630 N N . THR A 1 81 ? -8.283 10.108 12.390 1.00 86.56 81 THR A N 1
ATOM 631 C CA . THR A 1 81 ? -8.563 8.992 11.490 1.00 86.56 81 THR A CA 1
ATOM 632 C C . THR A 1 81 ? -9.362 7.908 12.214 1.00 86.56 81 THR A C 1
ATOM 634 O O . THR A 1 81 ? -8.951 7.370 13.242 1.00 86.56 81 THR A O 1
ATOM 637 N N . LYS A 1 82 ? -10.530 7.563 11.659 1.00 91.06 82 LYS A N 1
ATOM 638 C CA . LYS A 1 82 ? -11.426 6.510 12.178 1.00 91.06 82 LYS A CA 1
ATOM 639 C C . LYS A 1 82 ? -11.490 5.275 11.287 1.00 91.06 82 LYS A C 1
ATOM 641 O O . LYS A 1 82 ? -11.994 4.247 11.728 1.00 91.06 82 LYS A O 1
ATOM 646 N N . THR A 1 83 ? -10.998 5.385 10.057 1.00 93.88 83 THR A N 1
ATOM 647 C CA . THR A 1 83 ? -11.010 4.315 9.062 1.00 93.88 83 THR A CA 1
ATOM 648 C C . THR A 1 83 ? -10.155 3.155 9.546 1.00 93.88 83 THR A C 1
ATOM 650 O O . THR A 1 83 ? -8.959 3.320 9.787 1.00 93.88 83 THR A O 1
ATOM 653 N N . SER A 1 84 ? -10.757 1.980 9.691 1.00 94.19 84 SER A N 1
ATOM 654 C CA . SER A 1 84 ? -10.031 0.765 10.043 1.00 94.19 84 SER A CA 1
ATOM 655 C C . SER A 1 84 ? -9.443 0.098 8.802 1.00 94.19 84 SER A C 1
ATOM 657 O O . SER A 1 84 ? -9.887 0.320 7.672 1.00 94.19 84 SER A O 1
ATOM 659 N N . ILE A 1 85 ? -8.491 -0.814 9.008 1.00 93.12 85 ILE A N 1
ATOM 660 C CA . ILE A 1 85 ? -7.963 -1.644 7.919 1.00 93.12 85 ILE A CA 1
ATOM 661 C C . ILE A 1 85 ? -9.066 -2.444 7.205 1.00 93.12 85 ILE A C 1
ATOM 663 O O . ILE A 1 85 ? -8.980 -2.676 6.003 1.00 93.12 85 ILE A O 1
ATOM 667 N N . ARG A 1 86 ? -10.135 -2.824 7.919 1.00 94.44 86 ARG A N 1
ATOM 668 C CA . ARG A 1 86 ? -11.265 -3.576 7.351 1.00 94.44 86 ARG A CA 1
ATOM 669 C C . ARG A 1 86 ? -12.101 -2.725 6.400 1.00 94.44 86 ARG A C 1
ATOM 671 O O . ARG A 1 86 ? -12.527 -3.229 5.365 1.00 94.44 86 ARG A O 1
ATOM 678 N N . ASP A 1 87 ? -12.298 -1.449 6.723 1.00 94.88 87 ASP A N 1
ATOM 679 C CA . ASP A 1 87 ? -13.032 -0.512 5.861 1.00 94.88 87 ASP A CA 1
ATOM 680 C C . ASP A 1 87 ? -12.276 -0.286 4.547 1.00 94.88 87 ASP A C 1
ATOM 682 O O . ASP A 1 87 ? -12.860 -0.293 3.458 1.00 94.88 87 ASP A O 1
ATOM 686 N N . VAL A 1 88 ? -10.948 -0.171 4.647 1.00 93.38 88 VAL A N 1
ATOM 687 C CA . VAL A 1 88 ? -10.058 -0.103 3.486 1.00 93.38 88 VAL A CA 1
ATOM 688 C C . VAL A 1 88 ? -10.155 -1.371 2.653 1.00 93.38 88 VAL A C 1
ATOM 690 O O . VAL A 1 88 ? -10.409 -1.286 1.457 1.00 93.38 88 VAL A O 1
ATOM 693 N N . GLN A 1 89 ? -10.010 -2.549 3.262 1.00 93.19 89 GLN A N 1
ATOM 694 C CA . GLN A 1 89 ? -10.116 -3.826 2.553 1.00 93.19 89 GLN A CA 1
ATOM 695 C C . GLN A 1 89 ? -11.450 -3.963 1.815 1.00 93.19 89 GLN A C 1
ATOM 697 O O . GLN A 1 89 ? -11.457 -4.326 0.643 1.00 93.19 89 GLN A O 1
ATOM 702 N N . ALA A 1 90 ? -12.567 -3.633 2.467 1.00 93.50 90 ALA A N 1
ATOM 703 C CA . ALA A 1 90 ? -13.885 -3.673 1.843 1.00 93.50 90 ALA A CA 1
ATOM 704 C C . ALA A 1 90 ? -13.979 -2.719 0.642 1.00 93.50 90 ALA A C 1
ATOM 706 O O . ALA A 1 90 ? -14.546 -3.073 -0.389 1.00 93.50 90 ALA A O 1
ATOM 707 N N . THR A 1 91 ? -13.390 -1.527 0.745 1.00 91.00 91 THR A N 1
ATOM 708 C CA . THR A 1 91 ? -13.356 -0.567 -0.365 1.00 91.00 91 THR A CA 1
ATOM 709 C C . THR A 1 91 ? -12.499 -1.082 -1.520 1.00 91.00 91 THR A C 1
ATOM 711 O O . THR A 1 91 ? -12.942 -1.091 -2.664 1.00 91.00 91 THR A O 1
ATOM 714 N N . LEU A 1 92 ? -11.299 -1.577 -1.222 1.00 87.50 92 LEU A N 1
ATOM 715 C CA . LEU A 1 92 ? -10.365 -2.113 -2.208 1.00 87.50 92 LEU A CA 1
ATOM 716 C C . LEU A 1 92 ? -10.939 -3.332 -2.951 1.00 87.50 92 LEU A C 1
ATOM 718 O O . LEU A 1 92 ? -10.852 -3.390 -4.173 1.00 87.50 92 LEU A O 1
ATOM 722 N N . LEU A 1 93 ? -11.608 -4.247 -2.244 1.00 86.88 93 LEU A N 1
ATOM 723 C CA . LEU A 1 93 ? -12.277 -5.413 -2.840 1.00 86.88 93 LEU A CA 1
ATOM 724 C C . LEU A 1 93 ? -13.462 -5.044 -3.748 1.00 86.88 93 LEU A C 1
ATOM 726 O O . LEU A 1 93 ? -13.837 -5.838 -4.606 1.00 86.88 93 LEU A O 1
ATOM 730 N N . ASN A 1 94 ? -14.052 -3.858 -3.574 1.00 86.38 94 ASN A N 1
ATOM 731 C CA . ASN A 1 94 ? -15.060 -3.329 -4.497 1.00 86.38 94 ASN A CA 1
ATOM 732 C C . ASN A 1 94 ? -14.433 -2.588 -5.690 1.00 86.38 94 ASN A C 1
ATOM 734 O O . ASN A 1 94 ? -15.056 -2.496 -6.745 1.00 86.38 94 ASN A O 1
ATOM 738 N N . LEU A 1 95 ? -13.222 -2.045 -5.529 1.00 80.25 95 LEU A N 1
ATOM 739 C CA . LEU A 1 95 ? -12.509 -1.313 -6.579 1.00 80.25 95 LEU A CA 1
ATOM 740 C C . LEU A 1 95 ? -11.826 -2.240 -7.586 1.00 80.25 95 LEU A C 1
ATOM 742 O O . LEU A 1 95 ? -11.738 -1.899 -8.764 1.00 80.25 95 LEU A O 1
ATOM 746 N N . PHE A 1 96 ? -11.328 -3.392 -7.139 1.00 80.69 96 PHE A N 1
ATOM 747 C CA . PHE A 1 96 ? -10.626 -4.334 -8.001 1.00 80.69 96 PHE A CA 1
ATOM 748 C C . PHE A 1 96 ? -11.019 -5.788 -7.745 1.00 80.69 96 PHE A C 1
ATOM 750 O O . PHE A 1 96 ? -11.325 -6.200 -6.630 1.00 80.69 96 PHE A O 1
ATOM 757 N N . SER A 1 97 ? -10.983 -6.570 -8.822 1.00 81.31 97 SER A N 1
ATOM 758 C CA . SER A 1 97 ? -11.253 -8.009 -8.827 1.00 81.31 97 SER A CA 1
ATOM 759 C C . SER A 1 97 ? -9.949 -8.811 -8.785 1.00 81.31 97 SER A C 1
ATOM 761 O O . SER A 1 97 ? -8.869 -8.245 -8.948 1.00 81.31 97 SER A O 1
ATOM 763 N N . ALA A 1 98 ? -10.039 -10.137 -8.651 1.00 79.12 98 ALA A N 1
ATOM 764 C CA . ALA A 1 98 ? -8.877 -11.031 -8.726 1.00 79.12 98 ALA A CA 1
ATOM 765 C C . ALA A 1 98 ? -8.098 -10.921 -10.060 1.00 79.12 98 ALA A C 1
ATOM 767 O O . ALA A 1 98 ? -6.883 -11.128 -10.091 1.00 79.12 98 ALA A O 1
ATOM 768 N N . ASP A 1 99 ? -8.777 -10.533 -11.143 1.00 78.81 99 ASP A N 1
ATOM 769 C CA . ASP A 1 99 ? -8.184 -10.390 -12.478 1.00 78.81 99 ASP A CA 1
ATOM 770 C C . ASP A 1 99 ? -7.591 -8.994 -12.725 1.00 78.81 99 ASP A C 1
ATOM 772 O O . ASP A 1 99 ? -6.867 -8.775 -13.697 1.00 78.81 99 ASP A O 1
ATOM 776 N N . THR A 1 100 ? -7.875 -8.026 -11.851 1.00 80.62 100 THR A N 1
ATOM 777 C CA . THR A 1 100 ? -7.326 -6.675 -11.975 1.00 80.62 100 THR A CA 1
ATOM 778 C C . THR A 1 100 ? -5.819 -6.710 -11.740 1.00 80.62 100 THR A C 1
ATOM 780 O O . THR A 1 100 ? -5.361 -7.194 -10.713 1.00 80.62 100 THR A O 1
ATOM 783 N N . VAL A 1 101 ? -5.019 -6.167 -12.656 1.00 84.44 101 VAL A N 1
ATOM 784 C CA . VAL A 1 101 ? -3.561 -6.121 -12.479 1.00 84.44 101 VAL A CA 1
ATOM 785 C C . VAL A 1 101 ? -3.178 -4.941 -11.586 1.00 84.44 101 VAL A C 1
ATOM 787 O O . VAL A 1 101 ? -3.385 -3.787 -11.958 1.00 84.44 101 VAL A O 1
ATOM 790 N N . LEU A 1 102 ? -2.587 -5.219 -10.423 1.00 84.81 102 LEU A N 1
ATOM 791 C CA . LEU A 1 102 ? -2.046 -4.187 -9.538 1.00 84.81 102 LEU A CA 1
ATOM 792 C C . LEU A 1 102 ? -0.616 -3.845 -9.956 1.00 84.81 102 LEU A C 1
ATOM 794 O O . LEU A 1 102 ? 0.237 -4.727 -10.031 1.00 84.81 102 LEU A O 1
ATOM 798 N N . ILE A 1 103 ? -0.340 -2.565 -10.198 1.00 84.75 103 ILE A N 1
ATOM 799 C CA . ILE A 1 103 ? 0.987 -2.071 -10.589 1.00 84.75 103 ILE A CA 1
ATOM 800 C C . ILE A 1 103 ? 1.515 -1.151 -9.495 1.00 84.75 103 ILE A C 1
ATOM 802 O O . ILE A 1 103 ? 0.804 -0.271 -9.014 1.00 84.75 103 ILE A O 1
ATOM 806 N N . GLY A 1 104 ? 2.766 -1.348 -9.089 1.00 81.94 104 GLY A N 1
ATOM 807 C CA . GLY A 1 104 ? 3.333 -0.612 -7.967 1.00 81.94 104 GLY A CA 1
ATOM 808 C C . GLY A 1 104 ? 4.798 -0.928 -7.721 1.00 81.94 104 GLY A C 1
ATOM 809 O O . GLY A 1 104 ? 5.493 -1.512 -8.555 1.00 81.94 104 GLY A O 1
ATOM 810 N N . HIS A 1 105 ? 5.296 -0.481 -6.573 1.00 80.25 105 HIS A N 1
ATOM 811 C CA . HIS A 1 105 ? 6.704 -0.571 -6.207 1.00 80.25 105 HIS A CA 1
ATOM 812 C C . HIS A 1 105 ? 6.837 -1.129 -4.792 1.00 80.25 105 HIS A C 1
ATOM 814 O O . HIS A 1 105 ? 6.316 -0.532 -3.852 1.00 80.25 105 HIS A O 1
ATOM 820 N N . SER A 1 106 ? 7.552 -2.249 -4.636 1.00 78.75 106 SER A N 1
ATOM 821 C CA . SER A 1 106 ? 7.755 -2.923 -3.343 1.00 78.75 106 SER A CA 1
ATOM 822 C C . SER A 1 106 ? 6.442 -3.324 -2.650 1.00 78.75 1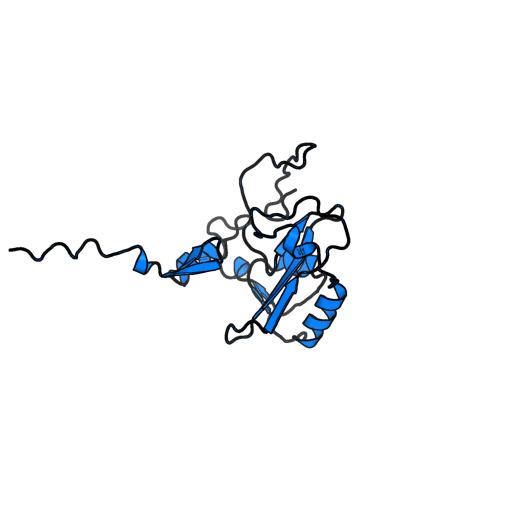06 SER A C 1
ATOM 824 O O . SER A 1 106 ? 6.233 -3.017 -1.472 1.00 78.75 106 SER A O 1
ATOM 826 N N . PHE A 1 107 ? 5.556 -4.020 -3.366 1.00 79.62 107 PHE A N 1
ATOM 827 C CA . PHE A 1 107 ? 4.237 -4.425 -2.867 1.00 79.62 107 PHE A CA 1
ATOM 828 C C . PHE A 1 107 ? 4.287 -5.379 -1.678 1.00 79.62 107 PHE A C 1
ATOM 830 O O . PHE A 1 107 ? 3.352 -5.383 -0.886 1.00 79.62 107 PHE A O 1
ATOM 837 N N . GLU A 1 108 ? 5.356 -6.167 -1.548 1.00 76.88 108 GLU A N 1
ATOM 838 C CA . GLU A 1 108 ? 5.527 -7.204 -0.521 1.00 76.88 108 GLU A CA 1
ATOM 839 C C . GLU A 1 108 ? 5.061 -6.748 0.872 1.00 76.88 108 GLU A C 1
ATOM 841 O O . GLU A 1 108 ? 4.204 -7.377 1.491 1.00 76.88 108 GLU A O 1
ATOM 846 N N . HIS A 1 109 ? 5.565 -5.607 1.343 1.00 75.69 109 HIS A N 1
ATOM 847 C CA . HIS A 1 109 ? 5.228 -5.096 2.672 1.00 75.69 109 HIS A CA 1
ATOM 848 C C . HIS A 1 109 ? 3.858 -4.411 2.718 1.00 75.69 109 HIS A C 1
ATOM 850 O O . HIS A 1 109 ? 3.164 -4.517 3.725 1.00 75.69 109 HIS A O 1
ATOM 856 N N . SER A 1 110 ? 3.448 -3.744 1.637 1.00 80.06 110 SER A N 1
ATOM 857 C CA . SER A 1 110 ? 2.145 -3.079 1.556 1.00 80.06 110 SER A CA 1
ATOM 858 C C . SER A 1 110 ? 0.990 -4.070 1.552 1.00 80.06 110 SER A C 1
ATOM 860 O O . SER A 1 110 ? 0.044 -3.887 2.306 1.00 80.06 110 SER A O 1
ATOM 862 N N . LEU A 1 111 ? 1.068 -5.132 0.745 1.00 84.38 111 LEU A N 1
ATOM 863 C CA . LEU A 1 111 ? 0.048 -6.182 0.690 1.00 84.38 111 LEU A CA 1
ATOM 864 C C . LEU A 1 111 ? -0.001 -6.976 2.000 1.00 84.38 111 LEU A C 1
ATOM 866 O O . LEU A 1 111 ? -1.088 -7.304 2.475 1.00 84.38 111 LEU A O 1
ATOM 870 N N . TYR A 1 112 ? 1.158 -7.199 2.632 1.00 85.75 112 TYR A N 1
ATOM 871 C CA . TYR A 1 112 ? 1.229 -7.787 3.968 1.00 85.75 112 TYR A CA 1
ATOM 872 C C . TYR A 1 112 ? 0.531 -6.911 5.021 1.00 85.75 112 TYR A C 1
ATOM 874 O O . TYR A 1 112 ? -0.325 -7.403 5.754 1.00 85.75 112 TYR A O 1
ATOM 882 N N . ALA A 1 113 ? 0.832 -5.608 5.064 1.00 85.69 113 ALA A N 1
ATOM 883 C CA . ALA A 1 113 ? 0.200 -4.665 5.991 1.00 85.69 113 ALA A CA 1
ATOM 884 C C . ALA A 1 113 ? -1.302 -4.473 5.702 1.00 85.69 113 ALA A C 1
ATOM 886 O O . ALA A 1 113 ? -2.103 -4.372 6.631 1.00 85.69 113 ALA A O 1
ATOM 887 N N . LEU A 1 114 ? -1.695 -4.501 4.423 1.00 87.25 114 LEU A N 1
ATOM 888 C CA . LEU A 1 114 ? -3.090 -4.531 3.975 1.00 87.25 114 LEU A CA 1
ATOM 889 C C . LEU A 1 114 ? -3.804 -5.836 4.326 1.00 87.25 114 LEU A C 1
ATOM 891 O O . LEU A 1 114 ? -5.031 -5.870 4.304 1.00 87.25 114 LEU A O 1
ATOM 895 N N . LYS A 1 115 ? -3.065 -6.910 4.634 1.00 89.00 115 LYS A N 1
ATOM 896 C CA . LYS A 1 115 ? -3.586 -8.270 4.830 1.00 89.00 115 LYS A CA 1
ATOM 897 C C . LYS A 1 115 ? -4.432 -8.728 3.626 1.00 89.00 115 LYS A C 1
ATOM 899 O O . LYS A 1 115 ? -5.461 -9.376 3.798 1.00 89.00 115 LYS A O 1
ATOM 904 N N . VAL A 1 116 ? -4.005 -8.362 2.413 1.00 86.56 116 VAL A N 1
ATOM 905 C CA . VAL A 1 116 ? -4.659 -8.717 1.142 1.00 86.56 116 VAL A CA 1
ATOM 906 C C . VAL A 1 116 ? -3.730 -9.613 0.337 1.00 86.56 116 VAL A C 1
ATOM 908 O O . VAL A 1 116 ? -2.557 -9.298 0.147 1.00 86.56 116 VAL A O 1
ATOM 911 N N . ILE A 1 117 ? -4.270 -10.721 -0.165 1.00 87.75 117 ILE A N 1
ATOM 912 C CA . ILE A 1 117 ? -3.575 -11.604 -1.099 1.00 87.75 117 ILE A CA 1
ATOM 913 C C . ILE A 1 117 ? -4.100 -11.296 -2.495 1.00 87.75 117 ILE A C 1
ATOM 915 O O . ILE A 1 117 ? -5.299 -11.404 -2.740 1.00 87.75 117 ILE A O 1
ATOM 919 N N . HIS A 1 118 ? -3.196 -10.935 -3.400 1.00 85.31 118 HIS A N 1
ATOM 920 C CA . HIS A 1 118 ? -3.519 -10.679 -4.797 1.00 85.31 118 HIS A CA 1
ATOM 921 C C . HIS A 1 118 ? -2.448 -11.286 -5.698 1.00 85.31 118 HIS A C 1
ATOM 923 O O . HIS A 1 118 ? -1.259 -11.076 -5.466 1.00 85.31 118 HIS A O 1
ATOM 929 N N . THR A 1 119 ? -2.853 -12.064 -6.700 1.00 87.25 119 THR A N 1
ATOM 930 C CA . THR A 1 119 ? -1.923 -12.826 -7.554 1.00 87.25 119 THR A CA 1
ATOM 931 C C . THR A 1 119 ? -1.492 -12.056 -8.795 1.00 87.25 119 THR A C 1
ATOM 933 O O . THR A 1 119 ? -0.380 -12.241 -9.285 1.00 87.25 119 THR A O 1
ATOM 936 N N . SER A 1 120 ? -2.357 -11.178 -9.300 1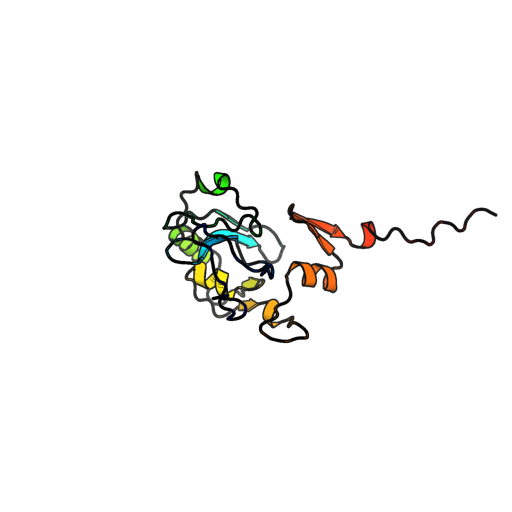.00 86.25 120 SER A N 1
ATOM 937 C CA . SER A 1 120 ? -2.135 -10.420 -10.532 1.00 86.25 120 SER A CA 1
ATOM 938 C C . SER A 1 120 ? -1.408 -9.112 -10.212 1.00 86.25 120 SER A C 1
ATOM 940 O O . SER A 1 120 ? -2.014 -8.043 -10.164 1.00 86.25 120 SER A O 1
ATOM 942 N N . VAL A 1 121 ? -0.106 -9.203 -9.926 1.00 87.00 121 VAL A N 1
ATOM 943 C CA . VAL A 1 121 ? 0.719 -8.077 -9.457 1.00 87.00 121 VAL A CA 1
ATOM 944 C C . VAL A 1 121 ? 1.937 -7.865 -10.356 1.00 87.00 121 VAL A C 1
ATOM 946 O O . VAL A 1 121 ? 2.704 -8.789 -10.615 1.00 87.00 121 VAL A O 1
ATOM 949 N N . VAL A 1 122 ? 2.159 -6.618 -10.770 1.00 86.19 122 VAL A N 1
ATOM 950 C CA . VAL A 1 122 ? 3.392 -6.149 -11.413 1.00 86.19 122 VAL A CA 1
ATOM 951 C C . VAL A 1 122 ? 4.157 -5.277 -10.420 1.00 86.19 122 VAL A C 1
ATOM 953 O O . VAL A 1 122 ? 3.808 -4.118 -10.182 1.00 86.19 122 VAL A O 1
ATOM 956 N N . ASP A 1 123 ? 5.221 -5.834 -9.841 1.00 85.88 123 ASP A N 1
ATOM 957 C CA . ASP A 1 123 ? 6.120 -5.104 -8.945 1.00 85.88 123 ASP A CA 1
ATOM 958 C C . ASP A 1 123 ? 7.338 -4.574 -9.709 1.00 85.88 123 ASP A C 1
ATOM 960 O O . ASP A 1 123 ? 8.180 -5.323 -10.212 1.00 85.88 123 ASP A O 1
ATOM 964 N N . THR A 1 124 ? 7.459 -3.251 -9.765 1.00 84.38 124 THR A N 1
ATOM 965 C CA . THR A 1 124 ? 8.567 -2.574 -10.449 1.00 84.38 124 THR A CA 1
ATOM 966 C C . THR A 1 124 ? 9.934 -2.855 -9.822 1.00 84.38 124 THR A C 1
ATOM 968 O O . THR A 1 124 ? 10.937 -2.755 -10.520 1.00 84.38 124 THR A O 1
ATOM 971 N N . THR A 1 125 ? 10.026 -3.267 -8.554 1.00 82.56 125 THR A N 1
ATOM 972 C CA . THR A 1 125 ? 11.317 -3.701 -7.982 1.00 82.56 125 THR A CA 1
ATOM 973 C C . THR A 1 125 ? 11.824 -5.014 -8.560 1.00 82.56 125 THR A C 1
ATOM 975 O O . THR A 1 125 ? 13.033 -5.230 -8.591 1.00 82.56 125 THR A O 1
ATOM 978 N N . VAL A 1 126 ? 10.915 -5.868 -9.034 1.00 84.69 126 VAL A N 1
ATOM 979 C CA . VAL A 1 126 ? 11.251 -7.128 -9.705 1.00 84.69 126 VAL A CA 1
ATOM 980 C C . VAL A 1 126 ? 11.548 -6.873 -11.180 1.00 84.69 126 VAL A C 1
ATOM 982 O O . VAL A 1 126 ? 12.501 -7.428 -11.714 1.00 84.69 126 VAL A O 1
ATOM 985 N N . MET A 1 127 ? 10.769 -6.000 -11.830 1.00 86.56 127 MET A N 1
ATOM 986 C CA . MET A 1 127 ? 10.972 -5.646 -13.244 1.00 86.56 127 MET A CA 1
ATOM 987 C C . MET A 1 127 ? 12.270 -4.861 -13.484 1.00 86.56 127 MET A C 1
ATOM 989 O O . MET A 1 127 ? 12.866 -4.971 -14.552 1.00 86.56 127 MET A O 1
ATOM 993 N N . PHE A 1 128 ? 12.714 -4.075 -12.498 1.00 85.50 128 PHE A N 1
ATOM 994 C CA . PHE A 1 128 ? 13.919 -3.249 -12.575 1.00 85.50 128 PHE A CA 1
ATOM 995 C C . PHE A 1 128 ? 14.902 -3.617 -11.450 1.00 85.50 128 PHE A C 1
ATOM 997 O O . PHE A 1 128 ? 15.042 -2.861 -10.476 1.00 85.50 128 PHE A O 1
ATOM 1004 N N . PRO A 1 129 ? 15.578 -4.779 -11.557 1.00 82.56 129 PRO A N 1
ATOM 1005 C CA . PRO A 1 129 ? 16.488 -5.249 -10.524 1.00 82.56 129 PRO A CA 1
ATOM 1006 C C . PRO A 1 129 ? 17.689 -4.310 -10.367 1.00 82.56 129 PRO A C 1
ATOM 1008 O O . PRO A 1 129 ? 18.113 -3.608 -11.290 1.00 82.56 129 PRO A O 1
ATOM 1011 N N . HIS A 1 130 ? 18.252 -4.282 -9.161 1.00 82.00 130 HIS A N 1
ATOM 1012 C CA . HIS A 1 130 ? 19.500 -3.571 -8.916 1.00 82.00 130 HIS A CA 1
ATOM 1013 C C . HIS A 1 130 ? 20.674 -4.338 -9.540 1.00 82.00 130 HIS A C 1
ATOM 1015 O O . HIS A 1 130 ? 20.681 -5.560 -9.536 1.00 82.00 130 HIS A O 1
ATOM 1021 N N . GLN A 1 131 ? 21.717 -3.635 -9.990 1.00 79.56 131 GLN A N 1
ATOM 1022 C CA . GLN A 1 131 ? 22.913 -4.259 -10.589 1.00 79.56 131 GLN A CA 1
ATOM 1023 C C . GLN A 1 131 ? 23.694 -5.181 -9.637 1.00 79.56 131 GLN A C 1
ATOM 1025 O O . GLN A 1 131 ? 24.524 -5.961 -10.082 1.00 79.56 131 GLN A O 1
ATOM 1030 N N . LEU A 1 132 ? 23.461 -5.045 -8.331 1.00 78.56 132 LEU A N 1
ATOM 1031 C CA . LEU A 1 132 ? 24.087 -5.860 -7.282 1.00 78.56 132 LEU A CA 1
ATOM 1032 C C . LEU A 1 132 ? 23.167 -6.992 -6.806 1.00 78.56 132 LEU A C 1
ATOM 1034 O O . LEU A 1 132 ? 23.455 -7.604 -5.782 1.00 78.56 132 LEU A O 1
ATOM 1038 N N . ASP A 1 133 ? 22.055 -7.211 -7.512 1.00 72.44 133 ASP A N 1
ATOM 1039 C CA . ASP A 1 133 ? 20.996 -8.152 -7.164 1.00 72.44 133 ASP A CA 1
ATOM 1040 C C . ASP A 1 133 ? 20.447 -7.965 -5.738 1.00 72.44 133 ASP A C 1
ATOM 1042 O O . ASP A 1 133 ? 20.706 -6.975 -5.040 1.00 72.44 133 ASP A O 1
ATOM 1046 N N . LEU A 1 134 ? 19.600 -8.900 -5.308 1.00 64.44 134 LEU A N 1
ATOM 1047 C CA . LEU A 1 134 ? 19.086 -8.920 -3.946 1.00 64.44 134 LEU A CA 1
ATOM 1048 C C . LEU A 1 134 ? 20.249 -9.031 -2.940 1.00 64.44 134 LEU A C 1
ATOM 1050 O O . LEU A 1 134 ? 21.184 -9.799 -3.160 1.00 64.44 134 LEU A O 1
ATOM 1054 N N . PRO A 1 135 ? 20.197 -8.302 -1.811 1.00 65.44 135 PRO A N 1
ATOM 1055 C CA . PRO A 1 135 ? 19.036 -7.588 -1.272 1.00 65.44 135 PRO A CA 1
ATOM 1056 C C . PRO A 1 135 ? 18.895 -6.127 -1.736 1.00 65.44 135 PRO A C 1
ATOM 1058 O O . PRO A 1 135 ? 18.016 -5.407 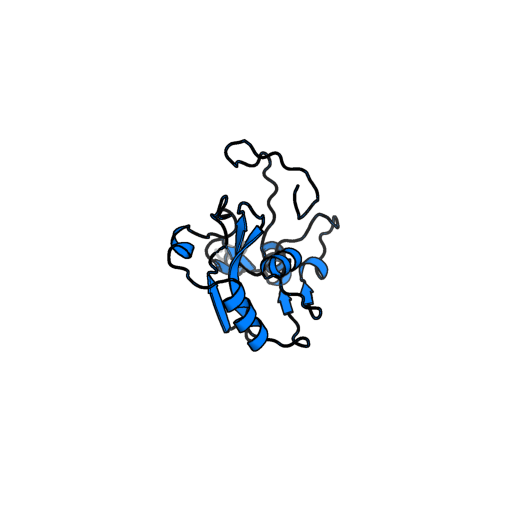-1.253 1.00 65.44 135 PRO A O 1
ATOM 1061 N N . HIS A 1 136 ? 19.756 -5.650 -2.635 1.00 71.00 136 HIS A N 1
ATOM 1062 C CA . HIS A 1 136 ? 19.690 -4.276 -3.112 1.00 71.00 136 HIS A CA 1
ATOM 1063 C C . HIS A 1 136 ? 18.491 -4.129 -4.059 1.00 71.00 136 HIS A C 1
ATOM 1065 O O . HIS A 1 136 ? 18.394 -4.792 -5.085 1.00 71.00 136 HIS A O 1
ATOM 1071 N N . LYS A 1 137 ? 17.545 -3.255 -3.707 1.00 72.62 137 LYS A N 1
ATOM 1072 C CA . LYS A 1 137 ? 16.386 -2.910 -4.546 1.00 72.62 137 LYS A CA 1
ATOM 1073 C C . LYS A 1 137 ? 16.523 -1.456 -4.989 1.00 72.62 137 LYS A C 1
ATOM 1075 O O . LYS A 1 137 ? 16.848 -0.599 -4.162 1.00 72.62 137 LYS A O 1
ATOM 1080 N N . ARG A 1 138 ? 16.254 -1.162 -6.265 1.00 76.56 138 ARG A N 1
ATOM 1081 C CA . ARG A 1 138 ? 16.177 0.226 -6.747 1.00 76.56 138 ARG A CA 1
ATOM 1082 C C . ARG A 1 138 ? 15.021 0.949 -6.066 1.00 76.56 138 ARG A C 1
ATOM 1084 O O . ARG A 1 138 ? 13.986 0.351 -5.798 1.00 76.56 138 ARG A O 1
ATOM 1091 N N . SER A 1 139 ? 15.205 2.233 -5.780 1.00 76.81 139 SER A N 1
ATOM 1092 C CA . SER A 1 139 ? 14.124 3.075 -5.263 1.00 76.81 139 SER A CA 1
ATOM 1093 C C . SER A 1 139 ? 13.238 3.569 -6.404 1.00 76.81 139 SER A C 1
ATOM 1095 O O . SER A 1 139 ? 13.723 3.798 -7.516 1.00 76.81 139 SER A O 1
ATOM 1097 N N . PHE A 1 140 ? 11.964 3.834 -6.119 1.00 77.25 140 PHE A N 1
ATOM 1098 C CA . PHE A 1 140 ? 11.076 4.465 -7.094 1.00 77.25 140 PHE A CA 1
ATOM 1099 C C . PHE A 1 140 ? 11.647 5.797 -7.604 1.00 77.25 140 PHE A C 1
ATOM 1101 O O . PHE A 1 140 ? 11.667 6.033 -8.806 1.00 77.25 140 PHE A O 1
ATOM 1108 N N . LYS A 1 141 ? 12.230 6.615 -6.714 1.00 75.56 141 LYS A N 1
ATOM 1109 C CA . LYS A 1 141 ? 12.918 7.864 -7.081 1.00 75.56 141 LYS A CA 1
ATOM 1110 C C . LYS A 1 141 ? 14.020 7.644 -8.115 1.00 75.56 141 LYS A C 1
ATOM 1112 O O . LYS A 1 141 ? 14.065 8.371 -9.100 1.00 75.56 141 LYS A O 1
ATOM 1117 N N . SER A 1 142 ? 14.877 6.639 -7.914 1.00 80.81 142 SER A N 1
ATOM 1118 C CA . SER A 1 142 ? 15.924 6.309 -8.890 1.00 80.81 142 SER A CA 1
ATOM 1119 C C . SER A 1 142 ? 15.345 5.831 -10.219 1.00 80.81 142 SER A C 1
ATOM 1121 O O . SER A 1 142 ? 15.842 6.231 -11.260 1.00 80.81 142 SER A O 1
ATOM 1123 N N . LEU A 1 143 ? 14.262 5.045 -10.211 1.00 81.94 143 LEU A N 1
ATOM 1124 C CA . LEU A 1 143 ? 13.623 4.607 -11.455 1.00 81.94 143 LEU A CA 1
ATOM 1125 C C . LEU A 1 143 ? 12.999 5.784 -12.213 1.00 81.94 143 LEU A C 1
ATOM 1127 O O . LEU A 1 143 ? 13.153 5.890 -13.423 1.00 81.94 143 LEU A O 1
ATOM 1131 N N . VAL A 1 144 ? 12.341 6.704 -11.509 1.00 80.69 144 VAL A N 1
ATOM 1132 C CA . VAL A 1 144 ? 11.766 7.910 -12.119 1.00 80.69 144 VAL A CA 1
ATOM 1133 C C . VAL A 1 144 ? 12.859 8.838 -12.656 1.00 80.69 144 VAL A C 1
ATOM 1135 O O . VAL A 1 144 ? 12.699 9.400 -13.738 1.00 80.69 144 VAL A O 1
ATOM 1138 N N . ALA A 1 145 ? 13.988 8.958 -11.958 1.00 80.50 145 ALA A N 1
ATOM 1139 C CA . ALA A 1 145 ? 15.131 9.720 -12.450 1.00 80.50 145 ALA A CA 1
ATOM 1140 C C . ALA A 1 145 ? 15.736 9.092 -13.713 1.00 80.50 145 ALA A C 1
ATOM 1142 O O . ALA A 1 145 ? 15.903 9.791 -14.709 1.00 80.50 145 ALA A O 1
ATOM 1143 N N . ASP A 1 146 ? 15.997 7.784 -13.693 1.00 83.44 146 ASP A N 1
ATOM 1144 C CA . ASP A 1 146 ? 16.677 7.073 -14.779 1.00 83.44 146 ASP A CA 1
ATOM 1145 C C . ASP A 1 146 ? 15.801 6.930 -16.035 1.00 83.44 146 ASP A C 1
ATOM 1147 O O . ASP A 1 146 ? 16.289 7.078 -17.154 1.00 83.44 146 ASP A O 1
ATOM 1151 N N . TYR A 1 147 ? 14.508 6.631 -15.865 1.00 82.06 147 TYR A N 1
ATOM 1152 C CA . TYR A 1 147 ? 13.614 6.293 -16.980 1.00 82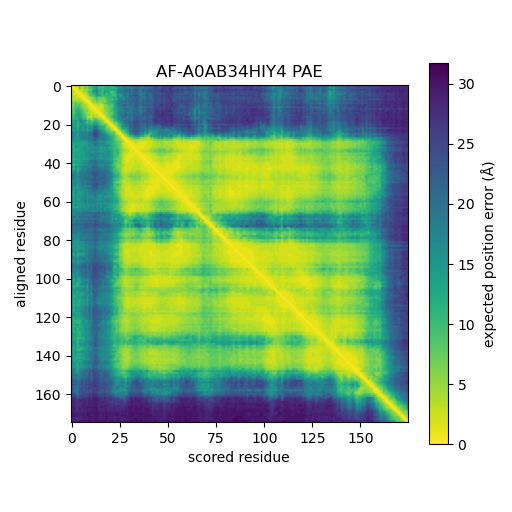.06 147 TYR A CA 1
ATOM 1153 C C . TYR A 1 147 ? 12.694 7.438 -17.400 1.00 82.06 147 TYR A C 1
ATOM 1155 O O . TYR A 1 147 ? 12.339 7.529 -18.573 1.00 82.06 147 TYR A O 1
ATOM 1163 N N . LEU A 1 148 ? 12.300 8.314 -16.471 1.00 81.75 148 LEU A N 1
ATOM 1164 C CA . LEU A 1 148 ? 11.385 9.428 -16.752 1.00 81.75 148 LEU A CA 1
ATOM 1165 C C . LEU A 1 148 ? 12.081 10.790 -16.719 1.00 81.75 148 LEU A C 1
ATOM 1167 O O . LEU A 1 148 ? 11.411 11.805 -16.910 1.00 81.75 148 LEU A O 1
ATOM 1171 N N . TRP A 1 149 ? 13.398 10.824 -16.473 1.00 78.12 149 TRP A N 1
ATOM 1172 C CA . TRP A 1 149 ? 14.199 12.051 -16.438 1.00 78.12 149 TRP A CA 1
ATOM 1173 C C . TRP A 1 149 ? 13.582 13.103 -15.509 1.00 78.12 149 TRP A C 1
ATOM 1175 O O . TRP A 1 149 ? 13.524 14.301 -15.807 1.00 78.12 149 TRP A O 1
ATOM 1185 N N . ARG A 1 150 ? 13.075 12.628 -14.366 1.00 74.31 150 ARG A N 1
ATOM 1186 C CA . ARG A 1 150 ? 12.334 13.410 -13.377 1.00 74.31 150 ARG A CA 1
ATOM 1187 C C . ARG A 1 150 ? 12.904 13.204 -11.984 1.00 74.31 150 ARG A C 1
ATOM 1189 O O . ARG A 1 150 ? 13.175 12.084 -11.572 1.00 74.31 150 ARG A O 1
ATOM 1196 N N . ILE A 1 151 ? 13.026 14.285 -11.223 1.00 70.75 151 ILE A N 1
ATOM 1197 C CA . ILE A 1 151 ? 13.442 14.228 -9.818 1.00 70.75 151 ILE A CA 1
ATOM 1198 C C . ILE A 1 151 ? 12.212 14.463 -8.953 1.00 70.75 151 ILE A C 1
ATOM 1200 O O . ILE A 1 151 ? 11.620 15.540 -9.005 1.00 70.75 151 ILE A O 1
ATOM 1204 N N . ILE A 1 152 ? 11.841 13.459 -8.158 1.00 63.62 152 ILE A N 1
ATOM 1205 C CA . ILE A 1 152 ? 10.779 13.568 -7.153 1.00 63.62 152 ILE A CA 1
ATOM 1206 C C . ILE A 1 152 ? 11.395 14.115 -5.863 1.00 63.62 152 ILE A C 1
ATOM 1208 O O . ILE A 1 152 ? 12.288 13.487 -5.288 1.00 63.62 152 ILE A O 1
ATOM 1212 N N . GLN A 1 153 ? 10.926 15.280 -5.425 1.00 57.25 153 GLN A N 1
ATOM 1213 C CA . GLN A 1 153 ? 11.308 15.896 -4.154 1.00 57.25 153 GLN A CA 1
ATOM 1214 C C . GLN A 1 153 ? 10.447 15.373 -2.995 1.00 57.25 153 GLN A C 1
ATOM 1216 O O . GLN A 1 153 ? 9.379 14.798 -3.208 1.00 57.25 153 GLN A O 1
ATOM 1221 N N . ASP A 1 154 ? 10.920 15.565 -1.760 1.00 52.97 154 ASP A N 1
ATOM 1222 C CA . ASP A 1 154 ? 10.229 15.111 -0.539 1.00 52.97 154 ASP A CA 1
ATOM 1223 C C . ASP A 1 154 ? 8.903 15.841 -0.268 1.00 52.97 154 ASP A C 1
ATOM 1225 O O . ASP A 1 154 ? 8.102 15.371 0.531 1.00 52.97 154 ASP A O 1
ATOM 1229 N N . ASP A 1 155 ? 8.628 16.941 -0.974 1.00 49.78 155 ASP A N 1
ATOM 1230 C CA . ASP A 1 155 ? 7.352 17.664 -0.937 1.00 49.78 155 ASP A CA 1
ATOM 1231 C C . ASP A 1 155 ? 6.332 17.161 -1.983 1.00 49.78 155 ASP A C 1
ATOM 1233 O O . ASP A 1 155 ? 5.298 17.793 -2.199 1.00 49.78 155 ASP A O 1
ATOM 1237 N N . GLY A 1 156 ? 6.624 16.046 -2.665 1.00 47.78 156 GLY A N 1
ATOM 1238 C CA . GLY A 1 156 ? 5.758 15.457 -3.689 1.00 47.78 156 GLY A CA 1
ATOM 1239 C C . GLY A 1 156 ? 5.823 16.147 -5.056 1.00 47.78 156 GLY A C 1
ATOM 1240 O O . GLY A 1 156 ? 5.154 15.703 -5.990 1.00 47.78 156 GLY A O 1
ATOM 1241 N N . LYS A 1 157 ? 6.641 17.196 -5.229 1.00 46.19 157 LYS A N 1
ATOM 1242 C CA . LYS A 1 157 ? 6.810 17.856 -6.530 1.00 46.19 157 LYS A CA 1
ATOM 1243 C C . LYS A 1 157 ? 7.839 17.124 -7.390 1.00 46.19 157 LYS A C 1
ATOM 1245 O O . LYS A 1 157 ? 8.947 16.813 -6.953 1.00 46.19 157 LYS A O 1
ATOM 1250 N N . SER A 1 158 ? 7.490 16.876 -8.652 1.00 48.19 158 SER A N 1
ATOM 1251 C CA . SER A 1 158 ? 8.422 16.357 -9.658 1.00 48.19 158 SER A CA 1
ATOM 1252 C C . SER A 1 158 ? 8.981 17.495 -10.511 1.00 48.19 158 SER A C 1
ATOM 1254 O O . SER A 1 158 ? 8.206 18.197 -11.162 1.00 48.19 158 SER A O 1
ATOM 1256 N N . LEU A 1 159 ? 10.304 17.642 -10.567 1.00 51.31 159 LEU A N 1
ATOM 1257 C CA . LEU A 1 159 ? 10.975 18.529 -11.522 1.00 51.31 159 LEU A CA 1
ATOM 1258 C C . LEU A 1 159 ? 11.459 17.729 -12.731 1.00 51.31 159 LEU A C 1
ATOM 1260 O O . LEU A 1 159 ? 11.968 16.617 -12.572 1.00 51.31 159 LEU A O 1
ATOM 1264 N N . LEU A 1 160 ? 11.341 18.303 -13.928 1.00 56.91 160 LEU A N 1
ATOM 1265 C CA . LEU A 1 160 ? 12.018 17.774 -15.112 1.00 56.91 160 LEU A CA 1
ATOM 1266 C C . LEU A 1 160 ? 13.521 18.026 -14.959 1.00 56.91 160 LEU A C 1
ATOM 1268 O O . LEU A 1 160 ? 13.934 19.126 -14.595 1.00 56.91 160 LEU A O 1
ATOM 1272 N N . VAL A 1 161 ? 14.355 17.024 -15.239 1.00 55.44 161 VAL A N 1
ATOM 1273 C CA . VAL A 1 161 ? 15.820 17.154 -15.123 1.00 55.44 161 VAL A CA 1
ATOM 1274 C C . VAL A 1 161 ? 16.363 18.259 -16.046 1.00 55.44 161 VAL A C 1
ATOM 1276 O O . VAL A 1 161 ? 17.343 18.918 -15.696 1.00 55.44 161 VAL A O 1
ATOM 1279 N N . HIS A 1 162 ? 15.674 18.556 -17.155 1.00 51.56 162 HIS A N 1
ATOM 1280 C CA . HIS A 1 162 ? 16.015 19.672 -18.044 1.00 51.56 162 HIS A CA 1
ATOM 1281 C C . HIS A 1 162 ? 15.972 21.054 -17.364 1.00 51.56 162 HIS A C 1
ATOM 1283 O O . HIS A 1 162 ? 16.774 21.908 -17.724 1.00 51.56 162 HIS A O 1
ATOM 1289 N N . ASP A 1 163 ? 15.140 21.274 -16.337 1.00 48.81 163 ASP A N 1
ATOM 1290 C CA . ASP A 1 163 ? 15.075 22.575 -15.641 1.00 48.81 163 ASP A CA 1
ATOM 1291 C C . ASP A 1 163 ? 16.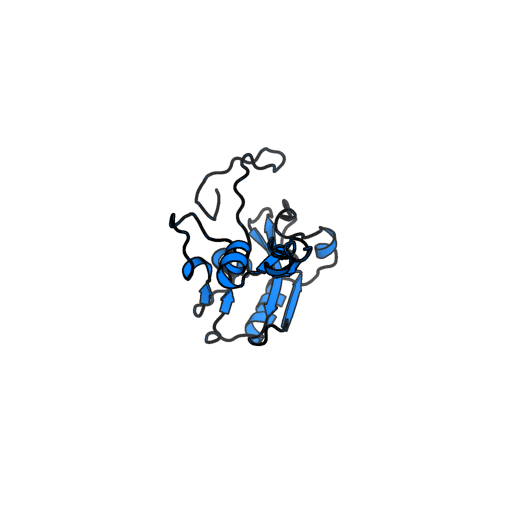300 22.857 -14.757 1.00 48.81 163 ASP A C 1
ATOM 1293 O O . ASP A 1 163 ? 16.542 24.001 -14.370 1.00 48.81 163 ASP A O 1
ATOM 1297 N N . LYS A 1 164 ? 17.098 21.832 -14.427 1.00 43.69 164 LYS A N 1
ATOM 1298 C CA . LYS A 1 164 ? 18.342 22.003 -13.657 1.00 43.69 164 LYS A CA 1
ATOM 1299 C C . LYS A 1 164 ? 19.597 22.043 -14.523 1.00 43.69 164 LYS A C 1
ATOM 1301 O O . LYS A 1 164 ? 20.615 22.556 -14.069 1.00 43.69 164 LYS A O 1
ATOM 1306 N N . TYR A 1 165 ? 19.517 21.557 -15.758 1.00 43.50 165 TYR A N 1
ATOM 1307 C CA . TYR A 1 165 ? 20.571 21.681 -16.759 1.00 43.50 165 TYR A CA 1
ATOM 1308 C C . TYR A 1 165 ? 20.197 22.792 -17.746 1.00 43.50 165 TYR A C 1
ATOM 1310 O O . TYR A 1 165 ? 19.884 22.548 -18.909 1.00 43.50 165 TYR A O 1
ATOM 1318 N N . ARG A 1 166 ? 20.247 24.047 -17.277 1.00 39.34 166 ARG A N 1
ATOM 1319 C CA . ARG A 1 166 ? 20.443 25.170 -18.198 1.00 39.34 166 ARG A CA 1
ATOM 1320 C C . ARG A 1 166 ? 21.784 24.924 -18.888 1.00 39.34 166 ARG A C 1
ATOM 1322 O O . ARG A 1 166 ? 22.822 24.888 -18.234 1.00 39.34 166 ARG A O 1
ATOM 1329 N N . ASP A 1 167 ? 21.704 24.670 -20.186 1.00 40.12 167 ASP A N 1
ATOM 1330 C CA . ASP A 1 167 ? 22.813 24.348 -21.074 1.00 40.12 167 ASP A CA 1
ATOM 1331 C C . ASP A 1 167 ? 24.000 25.313 -20.846 1.00 40.12 167 ASP A C 1
ATOM 1333 O O . ASP A 1 167 ? 23.818 26.525 -20.983 1.00 40.12 167 ASP A O 1
ATOM 1337 N N . PRO A 1 168 ? 25.226 24.841 -20.544 1.00 41.59 168 PRO A N 1
ATOM 1338 C CA . PRO A 1 168 ? 26.415 25.698 -20.429 1.00 41.59 168 PRO A CA 1
ATOM 1339 C C . PRO A 1 168 ? 26.823 26.395 -21.741 1.00 41.59 168 PRO A C 1
ATOM 1341 O O . PRO A 1 168 ? 27.854 27.059 -21.792 1.00 41.59 168 PRO A O 1
ATOM 1344 N N . LYS A 1 169 ? 26.067 26.211 -22.831 1.00 42.81 169 LYS A N 1
ATOM 1345 C CA . LYS A 1 169 ? 26.419 26.668 -24.182 1.00 42.81 169 LYS A CA 1
ATOM 1346 C C . LYS A 1 169 ? 25.738 27.962 -24.638 1.00 42.81 169 LYS A C 1
ATOM 1348 O O . LYS A 1 169 ? 25.937 28.348 -25.785 1.00 42.81 169 LYS A O 1
ATOM 1353 N N . SER A 1 170 ? 24.996 28.674 -23.787 1.00 39.66 170 SER A N 1
ATOM 1354 C CA . SER A 1 170 ? 24.391 29.959 -24.185 1.00 39.66 170 SER A CA 1
ATOM 1355 C C . SER A 1 170 ? 25.320 31.187 -24.097 1.00 39.66 170 SER A C 1
ATOM 1357 O O . SER A 1 170 ? 24.868 32.281 -24.412 1.00 39.66 170 SER A O 1
ATOM 1359 N N . ASP A 1 171 ? 26.600 31.038 -23.730 1.00 38.66 171 ASP A N 1
ATOM 1360 C CA . ASP A 1 171 ? 27.557 32.157 -23.567 1.00 38.66 171 ASP A CA 1
ATOM 1361 C C . ASP A 1 171 ? 28.529 32.363 -24.751 1.00 38.66 171 ASP A C 1
ATOM 1363 O O . ASP A 1 171 ? 29.630 32.888 -24.598 1.00 38.66 171 ASP A O 1
ATOM 1367 N N . LEU A 1 172 ? 28.124 32.008 -25.974 1.00 41.66 172 LEU A N 1
ATOM 1368 C CA . LEU A 1 172 ? 28.857 32.362 -27.199 1.00 41.66 172 LEU A CA 1
ATOM 1369 C C . LEU A 1 172 ? 27.970 33.163 -28.158 1.00 41.66 172 LEU A C 1
ATOM 1371 O O . LEU A 1 172 ? 27.661 32.735 -29.264 1.00 41.66 172 LEU A O 1
ATOM 1375 N N . SER A 1 173 ? 27.580 34.365 -27.736 1.00 42.78 173 SER A N 1
ATOM 1376 C CA . SER A 1 173 ? 27.171 35.423 -28.667 1.00 42.78 173 SER A CA 1
ATOM 1377 C C . SER A 1 173 ? 27.495 36.811 -28.111 1.00 42.78 173 SER A C 1
ATOM 1379 O O . SER A 1 173 ? 26.605 37.613 -27.830 1.00 42.78 173 SER A O 1
ATOM 1381 N N . LYS A 1 174 ? 28.788 37.097 -27.945 1.00 40.88 174 LYS A N 1
ATOM 1382 C CA . LYS A 1 174 ? 29.324 38.459 -28.063 1.00 40.88 174 LYS A CA 1
ATOM 1383 C C . LYS A 1 174 ? 30.657 38.402 -28.812 1.00 40.88 174 LYS A C 1
ATOM 1385 O O . LYS A 1 174 ? 31.701 38.109 -28.236 1.00 40.88 174 LYS A O 1
ATOM 1390 N N . SER A 1 175 ? 30.594 38.655 -30.111 1.00 34.56 175 SER A N 1
ATOM 1391 C CA . SER A 1 175 ? 31.662 39.258 -30.911 1.00 34.56 175 SER A CA 1
ATOM 1392 C C . SER A 1 175 ? 31.015 40.296 -31.805 1.00 34.56 175 SER A C 1
ATOM 1394 O O . SER A 1 175 ? 29.884 40.017 -32.263 1.00 34.56 175 SER A O 1
#

pLDDT: mean 70.43, std 18.32, range [34.28, 94.88]

Nearest PDB structures (foldseek):
  5z9x-assembly1_A  TM=8.725E-01  e=1.255E-06  Arabidopsis thaliana
  1wlj-assembly1_A  TM=8.093E-01  e=2.528E-06  Homo sapiens
  7yw5-assembly1_A  TM=8.484E-01  e=7.007E-06  Homo sapiens
  7yw5-assembly2_B  TM=8.316E-01  e=5.788E-06  Homo sapiens
  3wry-assembly1_C  TM=1.914E-01  e=1.188E+00  Tobacco mosaic virus strain tomato/L

Mean predicted aligned error: 12.37 Å